Protein AF-A0AAP5Z4Q4-F1 (afdb_monomer_lite)

Structure (mmCIF, N/CA/C/O backbone):
data_AF-A0AAP5Z4Q4-F1
#
_entry.id   AF-A0AAP5Z4Q4-F1
#
loop_
_atom_site.group_PDB
_atom_site.id
_atom_site.type_symbol
_atom_site.label_atom_id
_atom_site.label_alt_id
_atom_site.label_comp_id
_atom_site.label_asym_id
_atom_site.label_entity_id
_atom_site.label_seq_id
_atom_site.pdbx_PDB_ins_code
_atom_site.Cartn_x
_atom_site.Cartn_y
_atom_site.Cartn_z
_atom_site.occupancy
_atom_site.B_iso_or_equiv
_atom_site.auth_seq_id
_atom_site.auth_comp_id
_atom_site.auth_asym_id
_atom_site.auth_atom_id
_atom_site.pdbx_PDB_model_num
ATOM 1 N N . PRO A 1 1 ? 33.232 -3.717 -35.497 1.00 54.25 1 PRO A N 1
ATOM 2 C CA . PRO A 1 1 ? 33.137 -4.031 -36.941 1.00 54.25 1 PRO A CA 1
ATOM 3 C C . PRO A 1 1 ? 32.445 -2.873 -37.655 1.00 54.25 1 PRO A C 1
ATOM 5 O O . PRO A 1 1 ? 31.282 -2.611 -37.364 1.00 54.25 1 PRO A O 1
ATOM 8 N N . ASP A 1 2 ? 33.173 -2.166 -38.514 1.00 53.50 2 ASP A N 1
ATOM 9 C CA . ASP A 1 2 ? 32.637 -1.012 -39.239 1.00 53.50 2 ASP A CA 1
ATOM 10 C C . ASP A 1 2 ? 31.541 -1.457 -40.220 1.00 53.50 2 ASP A C 1
ATOM 12 O O . ASP A 1 2 ? 31.711 -2.441 -40.943 1.00 53.50 2 ASP A O 1
ATOM 16 N N . GLY A 1 3 ? 30.403 -0.756 -40.211 1.00 73.25 3 GLY A N 1
ATOM 17 C CA . GLY A 1 3 ? 29.273 -0.998 -41.119 1.00 73.25 3 GLY A CA 1
ATOM 18 C C . GLY A 1 3 ? 28.111 -1.829 -40.562 1.00 73.25 3 GLY A C 1
ATOM 19 O O . GLY A 1 3 ? 27.221 -2.187 -41.328 1.00 73.25 3 GLY A O 1
ATOM 20 N N . LYS A 1 4 ? 28.088 -2.145 -39.259 1.00 72.88 4 LYS A N 1
ATOM 21 C CA . LYS A 1 4 ? 26.866 -2.644 -38.606 1.00 72.88 4 LYS A CA 1
ATOM 22 C C . LYS A 1 4 ? 26.020 -1.461 -38.141 1.00 72.88 4 LYS A C 1
ATOM 24 O O . LYS A 1 4 ? 26.565 -0.545 -37.537 1.00 72.88 4 LYS A O 1
ATOM 29 N N . GLU A 1 5 ? 24.722 -1.494 -38.430 1.00 80.38 5 GLU A N 1
ATOM 30 C CA . GLU A 1 5 ? 23.773 -0.559 -37.824 1.00 80.38 5 GLU A CA 1
ATOM 31 C C . GLU A 1 5 ? 23.722 -0.807 -36.316 1.00 80.38 5 GLU A C 1
ATOM 33 O O . GLU A 1 5 ? 23.704 -1.959 -35.871 1.00 80.38 5 GLU A O 1
ATOM 38 N N . ASP A 1 6 ? 23.734 0.274 -35.540 1.00 85.75 6 ASP A N 1
ATOM 39 C CA . ASP A 1 6 ? 23.541 0.193 -34.100 1.00 85.75 6 ASP A CA 1
ATOM 40 C C . ASP A 1 6 ? 22.149 -0.384 -33.821 1.00 85.75 6 ASP A C 1
ATOM 42 O O . ASP A 1 6 ? 21.139 0.098 -34.335 1.00 85.75 6 ASP A O 1
ATOM 46 N N . THR A 1 7 ? 22.094 -1.433 -33.005 1.00 86.25 7 THR A N 1
ATOM 47 C CA . THR A 1 7 ? 20.844 -2.091 -32.617 1.00 86.25 7 THR A CA 1
ATOM 48 C C . THR A 1 7 ? 20.531 -1.803 -31.159 1.00 86.25 7 THR A C 1
ATOM 50 O O . THR A 1 7 ? 21.413 -1.913 -30.305 1.00 86.25 7 THR A O 1
ATOM 53 N N . GLN A 1 8 ? 19.265 -1.509 -30.863 1.00 86.25 8 GLN A N 1
ATOM 54 C CA . GLN A 1 8 ? 18.774 -1.468 -29.489 1.00 86.25 8 GLN A CA 1
ATOM 55 C C . GLN A 1 8 ? 18.946 -2.849 -28.843 1.00 86.25 8 GLN A C 1
ATOM 57 O O . GLN A 1 8 ? 18.581 -3.866 -29.432 1.00 86.25 8 GLN A O 1
ATOM 62 N N . VAL A 1 9 ? 19.519 -2.875 -27.639 1.00 91.44 9 VAL A N 1
ATOM 63 C CA . VAL A 1 9 ? 19.633 -4.100 -26.840 1.00 91.44 9 VAL A CA 1
ATOM 64 C C . VAL A 1 9 ? 18.242 -4.486 -26.346 1.00 91.44 9 VAL A C 1
ATOM 66 O O . VAL A 1 9 ? 17.489 -3.626 -25.895 1.00 91.44 9 VAL A O 1
ATOM 69 N N . GLU A 1 10 ? 17.903 -5.769 -26.446 1.00 92.19 10 GLU A N 1
ATOM 70 C CA . GLU A 1 10 ? 16.628 -6.284 -25.947 1.00 92.19 10 GLU A CA 1
ATOM 71 C C . GLU A 1 10 ? 16.542 -6.177 -24.413 1.00 92.19 10 GLU A C 1
ATOM 73 O O . GLU A 1 10 ? 17.542 -6.258 -23.695 1.00 92.19 10 GLU A O 1
ATOM 78 N N . ASP A 1 11 ? 15.329 -5.991 -23.905 1.00 95.19 11 ASP A N 1
ATOM 79 C CA . ASP A 1 11 ? 15.051 -5.717 -22.498 1.00 95.19 11 ASP A CA 1
ATOM 80 C C . ASP A 1 11 ? 14.707 -7.012 -21.738 1.00 95.19 11 ASP A C 1
ATOM 82 O O . ASP A 1 11 ? 13.542 -7.305 -21.495 1.00 95.19 11 ASP A O 1
ATOM 86 N N . HIS A 1 12 ? 15.729 -7.803 -21.373 1.00 95.00 12 HIS A N 1
ATOM 87 C CA . HIS A 1 12 ? 15.542 -9.142 -20.764 1.00 95.00 12 HIS A CA 1
ATOM 88 C C . HIS A 1 12 ? 16.064 -9.303 -19.336 1.00 95.00 12 HIS A C 1
ATOM 90 O O . HIS A 1 12 ? 15.703 -10.269 -18.668 1.00 95.00 12 HIS A O 1
ATOM 96 N N . ILE A 1 13 ? 16.948 -8.417 -18.869 1.00 96.69 13 ILE A N 1
ATOM 97 C CA . ILE A 1 13 ? 17.526 -8.547 -17.526 1.00 96.69 13 ILE A CA 1
ATOM 98 C C . ILE A 1 13 ? 16.455 -8.318 -16.449 1.00 96.69 13 ILE A C 1
ATOM 100 O O . ILE A 1 13 ? 15.708 -7.341 -16.509 1.00 96.69 13 ILE A O 1
ATOM 104 N N . THR A 1 14 ? 16.401 -9.201 -15.454 1.00 97.75 14 THR A N 1
ATOM 105 C CA . THR A 1 14 ? 15.432 -9.116 -14.350 1.00 97.75 14 THR A CA 1
ATOM 106 C C . THR A 1 14 ? 15.995 -8.358 -13.147 1.00 97.75 14 THR A C 1
ATOM 108 O O . THR A 1 14 ? 17.206 -8.157 -13.021 1.00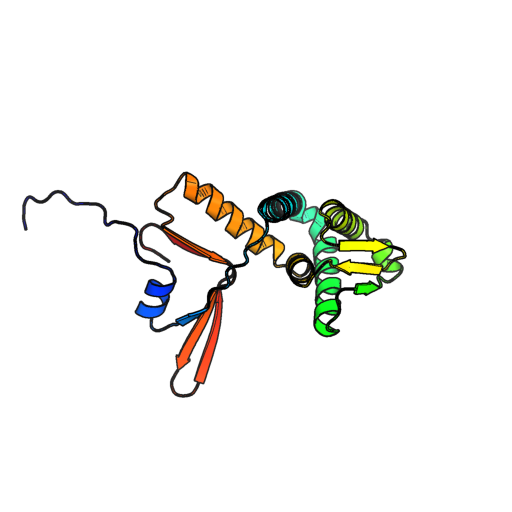 97.75 14 THR A O 1
ATOM 111 N N . ILE A 1 15 ? 15.130 -7.986 -12.202 1.00 97.69 15 ILE A N 1
ATOM 112 C CA . ILE A 1 15 ? 15.512 -7.460 -10.884 1.00 97.69 15 ILE A CA 1
ATOM 113 C C . ILE A 1 15 ? 16.408 -8.478 -10.165 1.00 97.69 15 ILE A C 1
ATOM 115 O O . ILE A 1 15 ? 17.412 -8.106 -9.559 1.00 97.69 15 ILE A O 1
ATOM 119 N N . SER A 1 16 ? 16.085 -9.773 -10.259 1.00 97.62 16 SER A N 1
ATOM 120 C CA . SER A 1 16 ? 16.882 -10.851 -9.659 1.00 97.62 16 SER A CA 1
ATOM 121 C C . SER A 1 16 ? 18.295 -10.920 -10.244 1.00 97.62 16 SER A C 1
ATOM 123 O O . SER A 1 16 ? 19.270 -11.026 -9.492 1.00 97.62 16 SER A O 1
ATOM 125 N N . ASP A 1 17 ? 18.423 -10.813 -11.569 1.00 97.69 17 ASP A N 1
ATOM 126 C CA . ASP A 1 17 ? 19.725 -10.775 -12.243 1.00 97.69 17 ASP A CA 1
ATOM 127 C C . ASP A 1 17 ? 20.520 -9.542 -11.819 1.00 97.69 17 ASP A C 1
ATOM 129 O O . ASP A 1 17 ? 21.691 -9.656 -11.457 1.00 97.69 17 ASP A O 1
ATOM 133 N N . TYR A 1 18 ? 19.870 -8.376 -11.789 1.00 97.81 18 TYR A N 1
ATOM 134 C CA . TYR A 1 18 ? 20.465 -7.122 -11.339 1.00 97.81 18 TYR A CA 1
ATOM 135 C C . TYR A 1 18 ? 21.022 -7.239 -9.919 1.00 97.81 18 TYR A C 1
ATOM 137 O O . TYR A 1 18 ? 22.203 -6.978 -9.686 1.00 97.81 18 TYR A O 1
ATOM 145 N N . LEU A 1 19 ? 20.206 -7.688 -8.962 1.00 97.69 19 LEU A N 1
ATOM 146 C CA . LEU A 1 19 ? 20.652 -7.878 -7.582 1.00 97.69 19 LEU A CA 1
ATOM 147 C C . LEU A 1 19 ? 21.836 -8.849 -7.519 1.00 97.69 19 LEU A C 1
ATOM 149 O O . LEU A 1 19 ? 22.832 -8.542 -6.862 1.00 97.69 19 LEU A O 1
ATOM 153 N N . THR A 1 20 ? 21.771 -9.957 -8.261 1.00 97.25 20 THR A N 1
ATOM 154 C CA . THR A 1 20 ? 22.830 -10.976 -8.308 1.00 97.25 20 THR A CA 1
ATOM 155 C C . THR A 1 20 ? 24.145 -10.417 -8.856 1.00 97.25 20 THR A C 1
ATOM 157 O O . THR A 1 20 ? 25.198 -10.620 -8.247 1.00 97.25 20 THR A O 1
ATOM 160 N N . ILE A 1 21 ? 24.102 -9.658 -9.957 1.00 97.31 21 ILE A N 1
ATOM 161 C CA . ILE A 1 21 ? 25.271 -9.000 -10.567 1.00 97.31 21 ILE A CA 1
ATOM 162 C C . ILE A 1 21 ? 25.944 -8.046 -9.574 1.00 97.31 21 ILE A C 1
ATOM 164 O O . ILE A 1 21 ? 27.171 -8.003 -9.489 1.00 97.31 21 ILE A O 1
ATOM 168 N N . PHE A 1 22 ? 25.153 -7.324 -8.776 1.00 96.00 22 PHE A N 1
ATOM 169 C CA . PHE A 1 22 ? 25.646 -6.407 -7.745 1.00 96.00 22 PHE A CA 1
ATOM 170 C C . PHE A 1 22 ? 25.872 -7.075 -6.372 1.00 96.00 22 PHE A C 1
ATOM 172 O O . PHE A 1 22 ? 25.994 -6.386 -5.352 1.00 96.00 22 PHE A O 1
ATOM 179 N N . GLY A 1 23 ? 25.961 -8.410 -6.325 1.00 95.44 23 GLY A N 1
ATOM 180 C CA . GLY A 1 23 ? 26.341 -9.171 -5.130 1.00 95.44 23 GLY A CA 1
ATOM 181 C C . GLY A 1 23 ? 25.282 -9.199 -4.023 1.00 95.44 23 GLY A C 1
ATOM 182 O O . GLY A 1 23 ? 25.623 -9.340 -2.847 1.00 95.44 23 GLY A O 1
ATOM 183 N N . ALA A 1 24 ? 24.010 -9.029 -4.373 1.00 97.19 24 ALA A N 1
ATOM 184 C CA . ALA A 1 24 ? 22.861 -9.149 -3.484 1.00 97.19 24 ALA A CA 1
ATOM 185 C C . ALA A 1 24 ? 21.941 -10.305 -3.914 1.00 97.19 24 ALA A C 1
ATOM 187 O O . ALA A 1 24 ? 22.025 -10.813 -5.028 1.00 97.19 24 ALA A O 1
ATOM 188 N N . ARG A 1 25 ? 21.044 -10.718 -3.020 1.00 96.19 25 ARG A N 1
ATOM 189 C CA . ARG A 1 25 ? 19.984 -11.697 -3.289 1.00 96.19 25 ARG A CA 1
ATOM 190 C C . ARG A 1 25 ? 18.632 -11.062 -2.991 1.00 96.19 25 ARG A C 1
ATOM 192 O O . ARG A 1 25 ? 18.484 -10.461 -1.931 1.00 96.19 25 ARG A O 1
ATOM 199 N N . GLY A 1 26 ? 17.671 -11.223 -3.895 1.00 96.19 26 GLY A N 1
ATOM 200 C CA . GLY A 1 26 ? 16.272 -10.865 -3.661 1.00 96.19 26 GLY A CA 1
ATOM 201 C C . GLY A 1 26 ? 15.451 -12.058 -3.166 1.00 96.19 26 GLY A C 1
ATOM 202 O O . GLY A 1 26 ? 15.661 -13.185 -3.615 1.00 96.19 26 GLY A O 1
ATOM 203 N N . GLU A 1 27 ? 14.509 -11.815 -2.263 1.00 96.25 27 GLU A N 1
ATOM 204 C CA . GLU A 1 27 ? 13.341 -12.667 -2.042 1.00 96.25 27 GLU A CA 1
ATOM 205 C C . GLU A 1 27 ? 12.110 -11.911 -2.535 1.00 96.25 27 GLU A C 1
ATOM 207 O O . GLU A 1 27 ? 11.893 -10.750 -2.184 1.00 96.25 27 GLU A O 1
ATOM 212 N N . PHE A 1 28 ? 11.337 -12.579 -3.385 1.00 93.69 28 PHE A N 1
ATOM 213 C CA . PHE A 1 28 ? 10.210 -12.002 -4.100 1.00 93.69 28 PHE A CA 1
ATOM 214 C C . PHE A 1 28 ? 8.928 -12.646 -3.580 1.00 93.69 28 PHE A C 1
ATOM 216 O O . PHE A 1 28 ? 8.816 -13.874 -3.546 1.00 93.69 28 PHE A O 1
ATOM 223 N N . HIS A 1 29 ? 7.967 -11.823 -3.172 1.00 81.25 29 HIS A N 1
ATOM 224 C CA . HIS A 1 29 ? 6.657 -12.287 -2.738 1.00 81.25 29 HIS A CA 1
ATOM 225 C C . HIS A 1 29 ? 5.652 -12.085 -3.869 1.00 81.25 29 HIS A C 1
ATOM 227 O O . HIS A 1 29 ? 5.320 -10.959 -4.225 1.00 81.25 29 HIS A O 1
ATOM 233 N N . HIS A 1 30 ? 5.142 -13.184 -4.422 1.00 69.44 30 HIS A N 1
ATOM 234 C CA . HIS A 1 30 ? 3.960 -13.127 -5.272 1.00 69.44 30 HIS A CA 1
ATOM 235 C C . HIS A 1 30 ? 2.716 -13.229 -4.400 1.00 69.44 30 HIS A C 1
ATOM 237 O O . HIS A 1 30 ? 2.476 -14.254 -3.762 1.00 69.44 30 HIS A O 1
ATOM 243 N N . VAL A 1 31 ? 1.932 -12.154 -4.375 1.00 65.75 31 VAL A N 1
ATOM 244 C CA . VAL A 1 31 ? 0.576 -12.187 -3.835 1.00 65.75 31 VAL A CA 1
ATOM 245 C C . VAL A 1 31 ? -0.373 -12.391 -5.010 1.00 65.75 31 VAL A C 1
ATOM 247 O O . VAL A 1 31 ? -0.602 -11.475 -5.798 1.00 65.75 31 VAL A O 1
ATOM 250 N N . ASP A 1 32 ? -0.914 -13.600 -5.136 1.00 65.94 32 ASP A N 1
ATOM 251 C CA . ASP A 1 32 ? -1.987 -13.891 -6.088 1.00 65.94 32 ASP A CA 1
ATOM 252 C C . ASP A 1 32 ? -3.320 -13.414 -5.500 1.00 65.94 32 ASP A C 1
ATOM 254 O O . ASP A 1 32 ? -4.081 -14.176 -4.898 1.00 65.94 32 ASP A O 1
ATOM 258 N N . LEU A 1 33 ? -3.595 -12.117 -5.642 1.00 71.50 33 LEU A N 1
ATOM 259 C CA . LEU A 1 33 ? -4.905 -11.568 -5.311 1.00 71.50 33 LEU A CA 1
ATOM 260 C C . LEU A 1 33 ? -5.923 -11.967 -6.389 1.00 71.50 33 LEU A C 1
ATOM 262 O O . LEU A 1 33 ? -5.628 -11.882 -7.585 1.00 71.50 33 LEU A O 1
ATOM 266 N N . PRO A 1 34 ? -7.156 -12.350 -6.008 1.00 78.56 34 PRO A N 1
ATOM 267 C CA . PRO A 1 34 ? -8.243 -12.484 -6.967 1.00 78.56 34 PRO A CA 1
ATOM 268 C C . PRO A 1 34 ? -8.400 -11.184 -7.778 1.00 78.56 34 PRO A C 1
ATOM 270 O O . PRO A 1 34 ? -8.409 -10.114 -7.167 1.00 78.56 34 PRO A O 1
ATOM 273 N N . PRO A 1 35 ? -8.601 -11.232 -9.111 1.00 80.44 35 PRO A N 1
ATOM 274 C CA . PRO A 1 35 ? -8.644 -10.027 -9.951 1.00 80.44 35 PRO A CA 1
ATOM 275 C C . PRO A 1 35 ? -9.642 -8.960 -9.483 1.00 80.44 35 PRO A C 1
ATOM 277 O O . PRO A 1 35 ? -9.366 -7.768 -9.551 1.00 80.44 35 PRO A O 1
ATOM 280 N N . LEU A 1 36 ? -10.794 -9.388 -8.958 1.00 81.12 36 LEU A N 1
ATOM 281 C CA . LEU A 1 36 ? -11.801 -8.476 -8.414 1.00 81.12 36 LEU A CA 1
ATOM 282 C C . LEU A 1 36 ? -11.308 -7.745 -7.155 1.00 81.12 36 LEU A C 1
ATOM 284 O O . LEU A 1 36 ? -11.646 -6.585 -6.949 1.00 81.12 36 LEU A O 1
ATOM 288 N N . LEU A 1 37 ? -10.532 -8.420 -6.304 1.00 79.19 37 LEU A N 1
ATOM 289 C CA . LEU A 1 37 ? -9.952 -7.810 -5.110 1.00 79.19 37 LEU A CA 1
ATOM 290 C C . LEU A 1 37 ? -8.802 -6.867 -5.486 1.00 79.19 37 LEU A C 1
ATOM 292 O O . LEU A 1 37 ? -8.745 -5.767 -4.950 1.00 79.19 37 LEU A O 1
ATOM 296 N N . ASP A 1 38 ? -7.955 -7.258 -6.444 1.00 83.62 38 ASP A N 1
ATOM 297 C CA . ASP A 1 38 ? -6.886 -6.410 -7.001 1.00 83.62 38 ASP A CA 1
ATOM 298 C C . ASP A 1 38 ? -7.455 -5.080 -7.528 1.00 83.62 38 ASP A C 1
ATOM 300 O O . ASP A 1 38 ? -7.003 -4.001 -7.145 1.00 83.62 38 ASP A O 1
ATOM 304 N N . GLN A 1 39 ? -8.540 -5.144 -8.310 1.00 86.75 39 GLN A N 1
ATOM 305 C CA . GLN A 1 39 ? -9.232 -3.953 -8.808 1.00 86.75 39 GLN A CA 1
ATOM 306 C C . GLN A 1 39 ? -9.794 -3.082 -7.674 1.00 86.75 39 GLN A C 1
ATOM 308 O O . GLN A 1 39 ? -9.589 -1.869 -7.677 1.00 86.75 39 GLN A O 1
ATOM 313 N N . LYS A 1 40 ? -10.471 -3.679 -6.684 1.00 88.50 40 LYS A N 1
ATOM 314 C CA . LYS A 1 40 ? -11.018 -2.926 -5.543 1.00 88.50 40 LY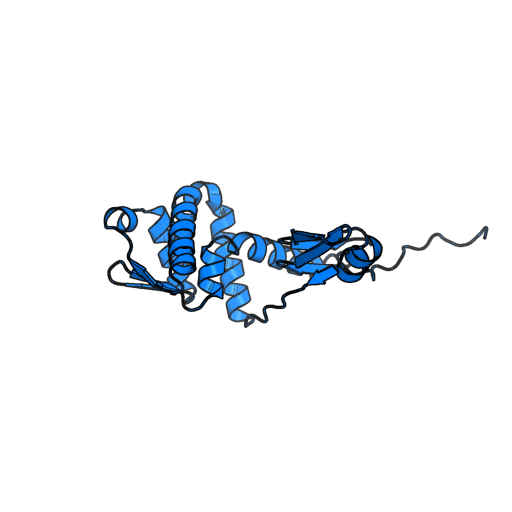S A CA 1
ATOM 315 C C . LYS A 1 40 ? -9.925 -2.202 -4.755 1.00 88.50 40 LYS A C 1
ATOM 317 O O . LYS A 1 40 ? -10.113 -1.047 -4.392 1.00 88.50 40 LYS A O 1
ATOM 322 N N . LEU A 1 41 ? -8.797 -2.864 -4.486 1.00 89.12 41 LEU A N 1
ATOM 323 C CA . LEU A 1 41 ? -7.673 -2.259 -3.763 1.00 89.12 41 LEU A CA 1
ATOM 324 C C . LEU A 1 41 ? -7.021 -1.129 -4.567 1.00 89.12 41 LEU A C 1
ATOM 326 O O . LEU A 1 41 ? -6.646 -0.112 -3.984 1.00 89.12 41 LEU A O 1
ATOM 330 N N . TYR A 1 42 ? -6.933 -1.279 -5.891 1.00 91.88 42 TYR A N 1
ATOM 331 C CA . TYR A 1 42 ? -6.470 -0.218 -6.782 1.00 91.88 42 TYR A CA 1
ATOM 332 C C . TYR A 1 42 ? -7.379 1.019 -6.721 1.00 91.88 42 TYR A C 1
ATOM 334 O O . TYR A 1 42 ? -6.893 2.113 -6.441 1.00 91.88 42 TYR A O 1
ATOM 342 N N . GLU A 1 43 ? -8.692 0.851 -6.906 1.00 92.81 43 GLU A N 1
ATOM 343 C CA . GLU A 1 43 ? -9.670 1.953 -6.867 1.00 92.81 43 GLU A CA 1
ATOM 344 C C . GLU A 1 43 ? -9.683 2.659 -5.500 1.00 92.81 43 GLU A C 1
ATOM 346 O O . GLU A 1 43 ? -9.783 3.886 -5.411 1.00 92.81 43 GLU A O 1
ATOM 351 N N . LEU A 1 44 ? -9.541 1.884 -4.421 1.00 95.25 44 LEU A N 1
ATOM 352 C CA . LEU A 1 44 ? -9.424 2.398 -3.060 1.00 95.25 44 LEU A CA 1
ATOM 353 C C . LEU A 1 44 ? -8.157 3.244 -2.888 1.00 95.25 44 LEU A C 1
ATOM 355 O O . LEU A 1 44 ? -8.217 4.373 -2.398 1.00 95.25 44 LEU A O 1
ATOM 359 N N . GLY A 1 45 ? -7.015 2.716 -3.334 1.00 95.81 45 GLY A N 1
ATOM 360 C CA . GLY A 1 45 ? -5.741 3.422 -3.302 1.00 95.81 45 GLY A CA 1
ATOM 361 C C . GLY A 1 45 ? -5.784 4.714 -4.114 1.00 95.81 45 GLY A C 1
ATOM 362 O O . GLY A 1 45 ? -5.332 5.751 -3.636 1.00 95.81 45 GLY A O 1
ATOM 363 N N . GLU A 1 46 ? -6.378 4.695 -5.306 1.00 96.62 46 GLU A N 1
ATOM 364 C CA . GLU A 1 46 ? -6.517 5.875 -6.164 1.00 96.62 46 GLU A CA 1
ATOM 365 C C . GLU A 1 46 ? -7.369 6.966 -5.499 1.00 96.62 46 GLU A C 1
ATOM 367 O O . GLU A 1 46 ? -6.987 8.144 -5.487 1.00 96.62 46 GLU A O 1
ATOM 372 N N . ARG A 1 47 ? -8.492 6.578 -4.877 1.00 95.88 47 ARG A N 1
ATOM 373 C CA . ARG A 1 47 ? -9.351 7.478 -4.094 1.00 95.88 47 ARG A CA 1
ATOM 374 C C . ARG A 1 47 ? -8.567 8.125 -2.956 1.00 95.88 47 ARG A C 1
ATOM 376 O O . ARG A 1 47 ? -8.667 9.338 -2.756 1.00 95.88 47 ARG A O 1
ATOM 383 N N . TRP A 1 48 ? -7.778 7.339 -2.228 1.00 97.56 48 TRP A N 1
ATOM 384 C CA . TRP A 1 48 ? -6.989 7.834 -1.103 1.00 97.56 48 TRP A CA 1
ATOM 385 C C . TRP A 1 48 ? -5.843 8.740 -1.550 1.00 97.56 48 TRP A C 1
ATOM 387 O O . TRP A 1 48 ? -5.654 9.809 -0.972 1.00 97.56 48 TRP A O 1
ATOM 397 N N . ALA A 1 49 ? -5.127 8.371 -2.612 1.00 97.06 49 ALA A N 1
ATOM 398 C CA . ALA A 1 49 ? -4.046 9.172 -3.182 1.00 97.06 49 ALA A CA 1
ATOM 399 C C . ALA A 1 49 ? -4.555 10.522 -3.706 1.00 97.06 49 ALA A C 1
ATOM 401 O O . ALA A 1 49 ? -3.955 11.563 -3.431 1.00 97.06 49 ALA A O 1
ATOM 402 N N . SER A 1 50 ? -5.700 10.521 -4.392 1.00 96.19 50 SER A N 1
ATOM 403 C CA . SER A 1 50 ? -6.321 11.729 -4.950 1.00 96.19 50 SER A CA 1
ATOM 404 C C . SER A 1 50 ? -6.817 12.707 -3.875 1.00 96.19 50 SER A C 1
ATOM 406 O O . S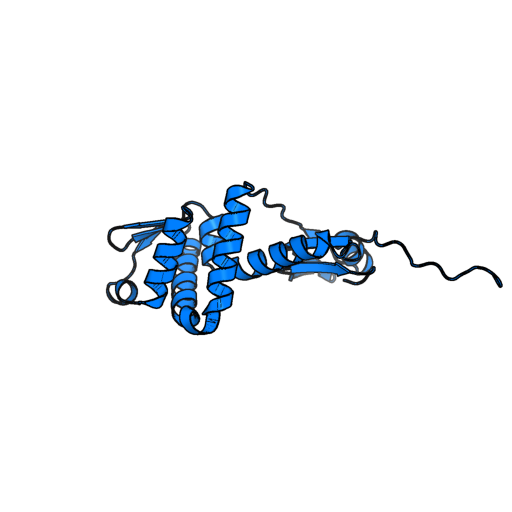ER A 1 50 ? -6.963 13.896 -4.149 1.00 96.19 50 SER A O 1
ATOM 408 N N . ASN A 1 51 ? -7.032 12.232 -2.643 1.00 96.12 51 ASN A N 1
ATOM 409 C CA . ASN A 1 51 ? -7.488 13.026 -1.497 1.00 96.12 51 ASN A CA 1
ATOM 410 C C . ASN A 1 51 ? -6.477 13.009 -0.332 1.00 96.12 51 ASN A C 1
ATOM 412 O O . ASN A 1 51 ? -6.844 13.248 0.820 1.00 96.12 51 ASN A O 1
ATOM 416 N N . ALA A 1 52 ? -5.195 12.740 -0.606 1.00 93.25 52 ALA A N 1
ATOM 417 C CA . ALA A 1 52 ? -4.191 12.450 0.424 1.00 93.25 52 ALA A CA 1
ATOM 418 C C . ALA A 1 52 ? -4.025 13.566 1.473 1.00 93.25 52 ALA A C 1
ATOM 420 O O . ALA A 1 52 ? -3.818 13.286 2.654 1.00 93.25 52 ALA A O 1
ATOM 421 N N . LEU A 1 53 ? -4.146 14.834 1.062 1.00 94.00 53 LEU A N 1
ATOM 422 C CA . LEU A 1 53 ? -4.065 15.978 1.978 1.00 94.00 53 LEU A CA 1
ATOM 423 C C . LEU A 1 53 ? -5.241 16.026 2.962 1.00 94.00 53 LEU A C 1
ATOM 425 O O . LEU A 1 53 ? -5.042 16.367 4.125 1.00 94.00 53 LEU A O 1
ATOM 429 N N . GLU A 1 54 ? -6.446 15.679 2.509 1.00 95.88 54 GLU A N 1
ATOM 430 C CA . GLU A 1 54 ? -7.634 15.616 3.364 1.00 95.88 54 GLU A CA 1
ATOM 431 C C . GLU A 1 54 ? -7.572 14.395 4.288 1.00 95.88 54 GLU A C 1
ATOM 433 O O . GLU A 1 54 ? -7.832 14.504 5.484 1.00 95.88 54 GLU A O 1
ATOM 438 N N . LEU A 1 55 ? -7.188 13.238 3.748 1.00 97.12 55 LEU A N 1
ATOM 439 C CA . LEU A 1 55 ? -7.232 11.962 4.462 1.00 97.12 55 LEU A CA 1
ATOM 440 C C . LEU A 1 55 ? -6.034 11.724 5.389 1.00 97.12 55 LEU A C 1
ATOM 442 O O . LEU A 1 55 ? -6.080 10.799 6.196 1.00 97.12 55 LEU A O 1
ATOM 446 N N . GLY A 1 56 ? -4.982 12.546 5.325 1.00 96.69 56 GLY A N 1
ATOM 447 C CA . GLY A 1 56 ? -3.732 12.363 6.075 1.00 96.69 56 GLY A CA 1
ATOM 448 C C . GLY A 1 56 ? -3.907 12.032 7.569 1.00 96.69 56 GLY A C 1
ATOM 449 O O . GLY A 1 56 ? -3.377 11.013 8.022 1.00 96.69 56 GLY A O 1
ATOM 450 N N . PRO A 1 57 ? -4.674 12.817 8.355 1.00 97.38 57 PRO A N 1
ATOM 451 C CA . PRO A 1 57 ? -4.929 12.508 9.767 1.00 97.38 57 PRO A CA 1
ATOM 452 C C . PRO A 1 57 ? -5.685 11.185 9.983 1.00 97.38 57 PRO A C 1
ATOM 454 O O . PRO A 1 57 ? -5.409 10.449 10.938 1.00 97.38 57 PRO A O 1
ATOM 457 N N . GLY A 1 58 ? -6.621 10.865 9.084 1.00 97.94 58 GLY A N 1
ATOM 458 C CA . GLY A 1 58 ? -7.358 9.603 9.087 1.00 97.94 58 GLY A CA 1
ATOM 459 C C . GLY A 1 58 ? -6.437 8.415 8.816 1.00 97.94 58 GLY A C 1
ATOM 460 O O . GLY A 1 58 ? -6.438 7.459 9.588 1.00 97.94 58 GLY A O 1
ATOM 461 N N . LEU A 1 59 ? -5.591 8.513 7.786 1.00 98.19 59 LEU A N 1
ATOM 462 C CA . LEU A 1 59 ? -4.625 7.484 7.393 1.00 98.19 59 LEU A CA 1
ATOM 463 C C . LEU A 1 59 ? -3.607 7.220 8.505 1.00 98.19 59 LEU A C 1
ATOM 465 O O . LEU A 1 59 ? -3.302 6.068 8.800 1.00 98.19 59 LEU A O 1
ATOM 469 N N . ALA A 1 60 ? -3.134 8.268 9.187 1.00 98.12 60 ALA A N 1
ATOM 470 C CA . ALA A 1 60 ? -2.258 8.116 10.347 1.00 98.12 60 ALA A CA 1
ATOM 471 C C . ALA A 1 60 ? -2.941 7.335 11.485 1.00 98.12 60 ALA A C 1
ATOM 473 O O . ALA A 1 60 ? -2.318 6.480 12.122 1.00 98.12 60 ALA A O 1
ATOM 474 N N . THR A 1 61 ? -4.230 7.598 11.722 1.00 98.31 61 THR A N 1
ATOM 475 C CA . THR A 1 61 ? -5.003 6.892 12.751 1.00 98.31 61 THR A CA 1
ATOM 476 C C . THR A 1 61 ? -5.291 5.447 12.346 1.00 98.31 61 THR A C 1
ATOM 478 O O . THR A 1 61 ? -5.127 4.548 13.168 1.00 98.31 61 THR A O 1
ATOM 481 N N . LEU A 1 62 ? -5.654 5.198 11.086 1.00 98.56 62 LEU A N 1
ATOM 482 C CA . LEU A 1 62 ? -5.862 3.850 10.558 1.00 98.56 62 LEU A CA 1
ATOM 483 C C . LEU A 1 62 ? -4.576 3.015 10.628 1.00 98.56 62 LEU A C 1
ATOM 485 O O . LEU A 1 62 ? -4.608 1.887 11.114 1.00 98.56 62 LEU A O 1
ATOM 489 N N . ASN A 1 63 ? -3.434 3.598 10.256 1.00 98.50 63 ASN A N 1
ATOM 490 C CA . ASN A 1 63 ? -2.128 2.958 10.394 1.00 98.50 63 ASN A CA 1
ATOM 491 C C . ASN A 1 63 ? -1.820 2.596 11.855 1.00 98.50 63 ASN A C 1
ATOM 493 O O . ASN A 1 63 ? -1.350 1.497 12.145 1.00 98.50 63 ASN A O 1
ATOM 497 N N . TYR A 1 64 ? -2.124 3.491 12.801 1.00 98.50 64 TYR A N 1
ATOM 498 C CA . TYR A 1 64 ? -1.993 3.181 14.225 1.00 98.50 64 TYR A CA 1
ATOM 499 C C . TYR A 1 64 ? -2.864 1.982 14.633 1.00 98.50 64 TYR A C 1
ATOM 501 O O . TYR A 1 64 ? -2.358 1.061 15.272 1.00 98.50 64 TYR A O 1
ATOM 509 N N . LEU A 1 65 ? -4.140 1.961 14.235 1.00 98.62 65 LEU A N 1
ATOM 510 C CA . LEU A 1 65 ? -5.069 0.864 14.530 1.00 98.62 65 LEU A CA 1
ATOM 511 C C . LEU A 1 65 ? -4.568 -0.469 13.948 1.00 98.62 65 LEU A C 1
ATOM 513 O O . LEU A 1 65 ? -4.477 -1.466 14.664 1.00 98.62 65 LEU A O 1
ATOM 517 N N . ALA A 1 66 ? -4.141 -0.471 12.686 1.00 98.50 66 ALA A N 1
ATOM 518 C CA . ALA A 1 66 ? -3.604 -1.652 12.018 1.00 98.50 66 ALA A CA 1
ATOM 519 C C . ALA A 1 66 ? -2.258 -2.122 12.611 1.00 98.50 66 ALA A C 1
ATOM 521 O O . ALA A 1 66 ? -1.979 -3.327 12.658 1.00 98.50 66 ALA A O 1
ATOM 522 N N . THR A 1 67 ? -1.433 -1.198 13.115 1.00 98.38 67 THR A N 1
ATOM 523 C CA . THR A 1 67 ? -0.204 -1.508 13.860 1.00 98.38 67 THR A CA 1
ATOM 524 C C . THR A 1 67 ? -0.521 -2.134 15.218 1.00 98.38 67 THR A C 1
ATOM 526 O O . THR A 1 67 ? 0.202 -3.035 15.649 1.00 98.38 67 THR A O 1
ATOM 529 N N . THR A 1 68 ? -1.576 -1.682 15.897 1.00 98.31 68 THR A N 1
ATOM 530 C CA . THR A 1 68 ? -2.041 -2.274 17.159 1.00 98.31 68 THR A CA 1
ATOM 531 C C . THR A 1 68 ? -2.462 -3.725 16.945 1.00 98.31 68 THR A C 1
ATOM 533 O O . THR A 1 68 ? -1.918 -4.602 17.612 1.00 98.31 68 THR A O 1
ATOM 536 N N . CYS A 1 69 ? -3.290 -4.000 15.931 1.00 98.38 69 CYS A N 1
ATOM 537 C CA . CYS A 1 69 ? -3.633 -5.362 15.503 1.00 98.38 69 CYS A CA 1
ATOM 538 C C . CYS A 1 69 ? -2.385 -6.231 15.276 1.00 98.38 69 CYS A C 1
ATOM 540 O O . CYS A 1 69 ? -2.268 -7.319 15.835 1.00 98.38 69 CYS A O 1
ATOM 542 N N . ARG A 1 70 ? -1.390 -5.708 14.539 1.00 97.94 70 ARG A N 1
ATOM 543 C CA . ARG A 1 70 ? -0.119 -6.408 14.276 1.00 97.94 70 ARG A CA 1
ATOM 544 C C . ARG A 1 70 ? 0.646 -6.745 15.558 1.00 97.94 70 ARG A C 1
ATOM 546 O O . ARG A 1 70 ? 1.176 -7.844 15.682 1.00 97.94 70 ARG A O 1
ATOM 553 N N . LYS A 1 71 ? 0.754 -5.794 16.492 1.00 98.06 71 LYS A N 1
ATOM 554 C CA . LYS A 1 71 ? 1.467 -5.989 17.769 1.00 98.06 71 LYS A CA 1
ATOM 555 C C . LYS A 1 71 ? 0.762 -7.002 18.666 1.00 98.06 71 LYS A C 1
ATOM 557 O O . LYS A 1 71 ? 1.435 -7.758 19.358 1.00 98.06 71 LYS A O 1
ATOM 562 N N . GLU A 1 72 ? -0.564 -7.002 18.640 1.00 97.81 72 GLU A N 1
ATOM 563 C CA . GLU A 1 72 ? -1.404 -7.905 19.425 1.00 97.81 72 GLU A CA 1
ATOM 564 C C . GLU A 1 72 ? -1.687 -9.240 18.721 1.00 97.81 72 GLU A C 1
ATOM 566 O O . GLU A 1 72 ? -2.324 -10.105 19.310 1.00 97.81 72 GLU A O 1
ATOM 571 N N . GLN A 1 73 ? -1.181 -9.431 17.495 1.00 97.38 73 GLN A N 1
ATOM 572 C CA . GLN A 1 73 ? -1.364 -10.642 16.684 1.00 97.38 73 GLN A CA 1
ATOM 573 C C . GLN A 1 73 ? -2.844 -11.024 16.506 1.00 97.38 73 GLN A C 1
ATOM 575 O O . GLN A 1 73 ? -3.221 -12.193 16.593 1.00 97.38 73 GLN A O 1
ATOM 580 N N . LYS A 1 74 ? -3.682 -10.016 16.257 1.00 98.25 74 LYS A N 1
ATOM 581 C CA . LYS A 1 74 ? -5.124 -10.150 16.017 1.00 98.25 74 LYS A CA 1
ATOM 582 C C . LYS A 1 74 ? -5.554 -9.291 14.832 1.00 98.25 74 LYS A C 1
ATOM 584 O O . LYS A 1 74 ? -4.781 -8.467 14.348 1.00 98.25 74 LYS A O 1
ATOM 589 N N . LEU A 1 75 ? -6.793 -9.469 14.379 1.00 98.56 75 LEU A N 1
ATOM 590 C CA . LEU A 1 75 ? -7.352 -8.738 13.237 1.00 98.56 75 LEU A CA 1
ATOM 591 C C . LEU A 1 75 ? -8.413 -7.705 13.630 1.00 98.56 75 LEU A C 1
ATOM 593 O O . LEU A 1 75 ? -8.825 -6.921 12.783 1.00 98.56 75 LEU A O 1
ATOM 597 N N . ASP A 1 76 ? -8.819 -7.656 14.892 1.00 98.56 76 ASP A N 1
ATOM 598 C CA . ASP A 1 76 ? -9.774 -6.687 15.419 1.00 98.56 76 ASP A CA 1
ATOM 599 C C . ASP A 1 76 ? -9.111 -5.644 16.325 1.00 98.56 76 ASP A C 1
ATOM 601 O O . ASP A 1 76 ? -8.090 -5.906 16.957 1.00 98.56 76 ASP A O 1
ATOM 605 N N . VAL A 1 77 ? -9.687 -4.447 16.402 1.00 98.56 77 VAL A N 1
ATOM 606 C CA . VAL A 1 77 ? -9.286 -3.402 17.348 1.00 98.56 77 VAL A CA 1
ATOM 607 C C . VAL A 1 77 ? -10.475 -2.519 17.699 1.00 98.56 77 VAL A C 1
ATOM 609 O O . VAL A 1 77 ? -11.217 -2.060 16.831 1.00 98.56 77 VAL A O 1
ATOM 612 N N . GLU A 1 78 ? -10.642 -2.268 18.993 1.00 98.56 78 GLU A N 1
ATOM 613 C CA . GLU A 1 78 ? -11.639 -1.335 19.505 1.00 98.56 78 GLU A CA 1
ATOM 614 C C . GLU A 1 78 ? -11.121 0.105 19.393 1.00 98.56 78 GLU A C 1
ATOM 616 O O . GLU A 1 78 ? -10.005 0.429 19.812 1.00 98.56 78 GLU A O 1
ATOM 621 N N . LEU A 1 79 ? -11.936 0.981 18.812 1.00 98.50 79 LEU A N 1
ATOM 622 C CA . LEU A 1 79 ? -11.666 2.406 18.711 1.00 98.50 79 LEU A CA 1
ATOM 623 C C . LEU A 1 79 ? -12.160 3.105 19.977 1.00 98.50 79 LEU A C 1
ATOM 625 O O . LEU A 1 79 ? -13.301 2.925 20.399 1.00 98.50 79 LEU A O 1
ATOM 629 N N . SER A 1 80 ? -11.339 3.993 20.535 1.00 97.88 80 SER A N 1
ATOM 630 C CA . SER A 1 80 ? -11.777 4.889 21.613 1.00 97.88 80 SER A CA 1
ATOM 631 C C . SER A 1 80 ? -12.917 5.808 21.160 1.00 97.88 80 SER A C 1
ATOM 633 O O . SER A 1 80 ? -12.978 6.181 19.988 1.00 97.88 80 SER A O 1
ATOM 635 N N . GLU A 1 81 ? -13.755 6.279 22.091 1.00 96.44 81 GLU A N 1
ATOM 636 C CA . GLU A 1 81 ? -14.849 7.229 21.799 1.00 96.44 81 GLU A CA 1
ATOM 637 C C . GLU A 1 81 ? -14.377 8.439 20.978 1.00 96.44 81 GLU A C 1
ATOM 639 O O . GLU A 1 81 ? -15.050 8.895 20.054 1.00 96.44 81 GLU A O 1
ATOM 644 N N . LYS A 1 82 ? -13.168 8.934 21.270 1.00 96.75 82 LYS A N 1
ATOM 645 C CA . LYS A 1 82 ? -12.563 10.038 20.525 1.00 96.75 82 LYS A CA 1
ATOM 646 C C . LYS A 1 82 ? -12.263 9.657 19.071 1.00 96.75 82 LYS A C 1
ATOM 648 O O . LYS A 1 82 ? -12.559 10.445 18.179 1.00 96.75 82 LYS A O 1
ATOM 653 N N . GLN A 1 83 ? -11.682 8.479 18.833 1.00 97.56 83 GLN A N 1
ATOM 654 C CA . GLN A 1 83 ? -11.376 7.991 17.481 1.00 97.56 83 GLN A CA 1
ATOM 655 C C . GLN A 1 83 ? -12.644 7.736 16.668 1.00 97.56 83 GLN A C 1
ATOM 657 O O . GLN A 1 83 ? -12.674 8.071 15.488 1.00 97.56 83 GLN A O 1
ATOM 662 N N . GLN A 1 84 ? -13.704 7.222 17.298 1.00 97.19 84 GLN A N 1
ATOM 663 C CA . GLN A 1 84 ? -15.001 7.022 16.643 1.00 97.19 84 GLN A CA 1
ATOM 664 C C . GLN A 1 84 ? -15.604 8.343 16.124 1.00 97.19 84 GLN A C 1
ATOM 666 O O . GLN A 1 84 ? -16.352 8.345 15.150 1.00 97.19 84 GLN A O 1
ATOM 671 N N . GLY A 1 85 ? -15.243 9.484 16.724 1.00 96.56 85 GLY A N 1
ATOM 672 C CA . GLY A 1 85 ? -15.651 10.818 16.277 1.00 96.56 85 GLY A CA 1
ATOM 673 C C . GLY A 1 85 ? -14.808 11.431 15.148 1.00 96.56 85 GLY A C 1
ATOM 674 O O . GLY A 1 85 ? -15.127 12.529 14.694 1.00 96.56 85 GLY A O 1
ATOM 675 N N . TYR A 1 86 ? -13.729 10.785 14.690 1.00 98.00 86 TYR A N 1
ATOM 676 C CA . TYR A 1 86 ? -12.861 11.343 13.645 1.00 98.00 86 TYR A CA 1
ATOM 677 C C . TYR A 1 86 ? -13.494 11.207 12.257 1.00 98.00 86 TYR A C 1
ATOM 679 O O . TYR A 1 86 ? -13.729 10.103 11.769 1.00 98.00 86 TYR A O 1
ATOM 687 N N . ARG A 1 87 ? -13.749 12.341 11.595 1.00 97.62 87 ARG A N 1
ATOM 688 C CA . ARG A 1 87 ? 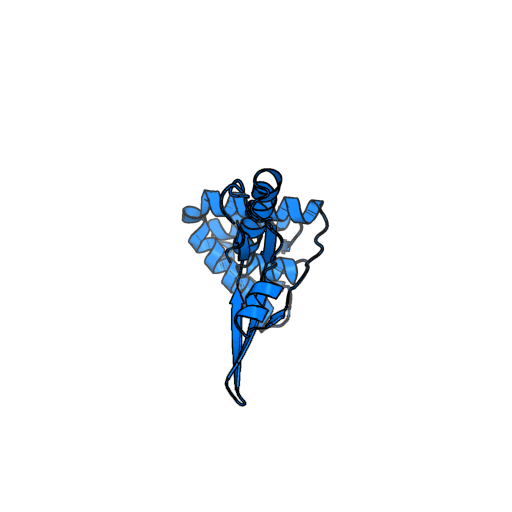-14.431 12.389 10.293 1.00 97.62 87 ARG A CA 1
ATOM 689 C C . ARG A 1 87 ? -13.651 11.643 9.211 1.00 97.62 87 ARG A C 1
ATOM 691 O O . ARG A 1 87 ? -14.203 10.767 8.558 1.00 97.62 87 ARG A O 1
ATOM 698 N N . GLU A 1 88 ? -12.374 11.971 9.049 1.00 97.56 88 GLU A N 1
ATOM 699 C CA . GLU A 1 88 ? -11.503 11.409 8.013 1.00 97.56 88 GLU A CA 1
ATOM 700 C C . GLU A 1 88 ? -11.291 9.908 8.233 1.00 97.56 88 GLU A C 1
ATOM 702 O O . GLU A 1 88 ? -11.293 9.136 7.282 1.00 97.56 88 GLU A O 1
ATOM 707 N N . LEU A 1 89 ? -11.173 9.473 9.493 1.00 98.38 89 LEU A N 1
ATOM 708 C CA . LEU A 1 89 ? -11.097 8.050 9.815 1.00 98.38 89 LEU A CA 1
ATOM 709 C C . LEU A 1 89 ? -12.385 7.330 9.409 1.00 98.38 89 LEU A C 1
ATOM 711 O O . LEU A 1 89 ? -12.307 6.307 8.746 1.00 98.38 89 LEU A O 1
ATOM 715 N N . ASN A 1 90 ? -13.560 7.867 9.746 1.00 97.88 90 ASN A N 1
ATOM 716 C CA . ASN A 1 90 ? -14.836 7.245 9.385 1.00 97.88 90 ASN A CA 1
ATOM 717 C C . ASN A 1 90 ? -15.028 7.100 7.866 1.00 97.88 90 ASN A C 1
ATOM 719 O O . ASN A 1 90 ? -15.614 6.111 7.426 1.00 97.88 90 ASN A O 1
ATOM 723 N N . MET A 1 91 ? -14.510 8.039 7.064 1.00 97.62 91 MET A N 1
ATOM 724 C CA . MET A 1 91 ? -14.482 7.897 5.602 1.00 97.62 91 MET A CA 1
ATOM 725 C C . MET A 1 91 ? -13.666 6.666 5.191 1.00 97.62 91 MET A C 1
ATOM 727 O O . MET A 1 91 ? -14.178 5.807 4.481 1.00 97.62 91 MET A O 1
ATOM 731 N N . LEU A 1 92 ? -12.450 6.524 5.728 1.00 98.25 92 LEU A N 1
ATOM 732 C CA . LEU A 1 92 ? -11.583 5.372 5.460 1.00 98.25 92 LEU A CA 1
ATOM 733 C C . LEU A 1 92 ? -12.194 4.050 5.954 1.00 98.25 92 LEU A C 1
ATOM 735 O O . LEU A 1 92 ? -12.094 3.036 5.276 1.00 98.25 92 LEU A O 1
ATOM 739 N N . LEU A 1 93 ? -12.848 4.031 7.119 1.00 98.38 93 LEU A N 1
ATOM 740 C CA . LEU A 1 93 ? -13.517 2.824 7.621 1.00 98.38 93 LEU A CA 1
ATOM 741 C C . LEU A 1 93 ? -14.677 2.408 6.709 1.00 98.38 93 LEU A C 1
ATOM 743 O O . LEU A 1 93 ? -14.837 1.224 6.427 1.00 98.38 93 LEU A O 1
ATOM 747 N N . SER A 1 94 ? -15.456 3.377 6.221 1.00 97.88 94 SER A N 1
ATOM 748 C CA . SER A 1 94 ? -16.558 3.120 5.285 1.00 97.88 94 SER A CA 1
ATOM 749 C C . SER A 1 94 ? -16.040 2.539 3.968 1.00 97.88 94 SER A C 1
ATOM 751 O O . SER A 1 94 ? -16.585 1.554 3.479 1.00 97.88 94 SER A O 1
ATOM 753 N N . ASP A 1 95 ? -14.943 3.097 3.459 1.00 97.25 95 ASP A N 1
ATOM 754 C CA . ASP A 1 95 ? -14.212 2.621 2.285 1.00 97.25 95 ASP A CA 1
ATOM 755 C C . ASP A 1 95 ? -13.755 1.151 2.442 1.00 97.25 95 ASP A C 1
ATOM 757 O O . ASP A 1 95 ? -13.984 0.323 1.559 1.00 97.25 95 ASP A O 1
ATOM 761 N N . LEU A 1 96 ? -13.161 0.787 3.589 1.00 97.12 96 LEU A N 1
ATOM 762 C CA . LEU A 1 96 ? -12.737 -0.594 3.877 1.00 97.12 96 LEU A CA 1
ATOM 763 C C . LEU A 1 96 ? -13.922 -1.578 3.940 1.00 97.12 96 LEU A C 1
ATOM 765 O O . LEU A 1 96 ? -13.809 -2.721 3.483 1.00 97.12 96 LEU A O 1
ATOM 769 N N . VAL A 1 97 ? -15.049 -1.141 4.510 1.00 97.38 97 VAL A N 1
ATOM 770 C CA . VAL A 1 97 ? -16.283 -1.938 4.611 1.00 97.38 97 VAL A CA 1
ATOM 771 C C . VAL A 1 97 ? -16.922 -2.136 3.237 1.00 97.38 97 VAL A C 1
ATOM 773 O O . VAL A 1 97 ? -17.283 -3.260 2.888 1.00 97.38 97 VAL A O 1
ATOM 776 N N . GLU A 1 98 ? -17.011 -1.080 2.425 1.00 95.06 98 GLU A N 1
ATOM 777 C CA . GLU A 1 98 ? -17.516 -1.139 1.047 1.00 95.06 98 GLU A CA 1
ATOM 778 C C . GLU A 1 98 ? -16.666 -2.084 0.179 1.00 95.06 98 GLU A C 1
ATOM 780 O O . GLU A 1 98 ? -17.194 -2.915 -0.567 1.00 95.06 98 GLU A O 1
ATOM 785 N N . ALA A 1 99 ? -15.341 -2.032 0.340 1.00 92.81 99 ALA A N 1
ATOM 786 C CA . ALA A 1 99 ? -14.410 -2.933 -0.331 1.00 92.81 99 ALA A CA 1
ATOM 787 C C . ALA A 1 99 ? -14.483 -4.388 0.180 1.00 92.81 99 ALA A C 1
ATOM 789 O O . ALA A 1 99 ? -13.958 -5.286 -0.482 1.00 92.81 99 ALA A O 1
ATOM 790 N N . GLN A 1 100 ? -15.192 -4.645 1.287 1.00 94.19 100 GLN A N 1
ATOM 791 C CA . GLN A 1 100 ? -15.323 -5.950 1.951 1.00 94.19 100 GLN A CA 1
ATOM 792 C C . GLN A 1 100 ? -13.990 -6.509 2.468 1.00 94.19 100 GLN A C 1
ATOM 794 O O . GLN A 1 100 ? -13.795 -7.723 2.528 1.00 94.19 100 GLN A O 1
ATOM 799 N N . ILE A 1 101 ? -13.068 -5.622 2.844 1.00 94.06 101 ILE A N 1
ATOM 800 C CA . ILE A 1 101 ? -11.765 -5.990 3.421 1.00 94.06 101 ILE A CA 1
ATOM 801 C C . ILE A 1 101 ? -11.705 -5.741 4.932 1.00 94.06 101 ILE A C 1
ATOM 803 O O . ILE A 1 101 ? -10.753 -6.158 5.593 1.00 94.06 101 ILE A O 1
ATOM 807 N N . ALA A 1 102 ? -12.742 -5.125 5.500 1.00 97.50 102 ALA A N 1
ATOM 808 C CA . ALA A 1 102 ? -12.965 -5.049 6.935 1.00 97.50 102 ALA A CA 1
ATOM 809 C C . ALA A 1 102 ? -14.464 -4.985 7.267 1.00 97.50 102 ALA A C 1
ATOM 811 O O . ALA A 1 102 ? -15.294 -4.692 6.407 1.00 97.50 102 ALA A O 1
ATOM 812 N N . THR A 1 103 ? -14.806 -5.218 8.529 1.00 98.56 103 THR A N 1
ATOM 813 C CA . THR A 1 103 ? -16.088 -4.832 9.125 1.00 98.56 103 THR A CA 1
ATOM 814 C C . THR A 1 103 ? -15.851 -3.764 10.188 1.00 98.56 103 THR A C 1
ATOM 816 O O . THR A 1 103 ? -14.778 -3.701 10.793 1.00 98.56 103 THR A O 1
ATOM 819 N N . TYR A 1 104 ? -16.842 -2.904 10.413 1.00 98.56 104 TYR A N 1
ATOM 820 C CA . TYR A 1 104 ? -16.799 -1.908 11.477 1.00 98.56 104 TYR A CA 1
ATOM 821 C C . TYR A 1 104 ? -18.156 -1.837 12.172 1.00 98.56 104 TYR A C 1
ATOM 823 O O . TYR A 1 104 ? -19.127 -1.335 11.608 1.00 98.56 104 TYR A O 1
ATOM 831 N N . GLU A 1 105 ? -18.230 -2.374 13.389 1.00 97.88 105 GLU A N 1
ATOM 832 C CA . GLU A 1 105 ? -19.474 -2.502 14.149 1.00 97.88 105 GLU A CA 1
ATOM 833 C C . GLU A 1 105 ? -19.224 -2.214 15.629 1.00 97.88 105 GLU A C 1
ATOM 835 O O . GLU A 1 105 ? -18.243 -2.678 16.202 1.00 97.88 105 GLU A O 1
ATOM 840 N N . ASN A 1 106 ? -20.121 -1.454 16.266 1.00 96.31 106 ASN A N 1
ATOM 841 C CA . ASN A 1 106 ? -20.055 -1.134 17.700 1.00 96.31 106 ASN A CA 1
ATOM 842 C C . ASN A 1 106 ? -18.686 -0.585 18.159 1.00 96.31 106 ASN A C 1
ATOM 844 O O . ASN A 1 106 ? -18.228 -0.893 19.255 1.00 96.31 106 ASN A O 1
ATOM 848 N N . GLY A 1 107 ? -18.024 0.213 17.312 1.00 97.62 107 GLY A N 1
ATOM 849 C CA . GLY A 1 107 ? -16.706 0.784 17.605 1.00 97.62 107 GLY A CA 1
ATOM 850 C C . GLY A 1 107 ? -15.532 -0.180 17.413 1.00 97.62 107 GLY A C 1
ATOM 851 O O . GLY A 1 107 ? -14.401 0.194 17.709 1.00 97.62 107 GLY A O 1
ATOM 852 N N . ILE A 1 108 ? -15.763 -1.389 16.898 1.00 98.69 108 ILE A N 1
ATOM 853 C CA . ILE A 1 108 ? -14.731 -2.399 16.656 1.00 98.69 108 ILE A CA 1
ATOM 854 C C . ILE A 1 108 ? -14.490 -2.520 15.153 1.00 98.69 108 ILE A C 1
ATOM 856 O O . ILE A 1 108 ? -15.394 -2.868 14.393 1.00 98.69 108 ILE A O 1
ATOM 860 N N . LEU A 1 109 ? -13.259 -2.242 14.728 1.00 98.75 109 LEU A N 1
ATOM 861 C CA . LEU A 1 109 ? -12.777 -2.501 13.372 1.00 98.75 109 LEU A CA 1
ATOM 862 C C . LEU A 1 109 ? -12.208 -3.918 13.315 1.00 98.75 109 LEU A C 1
ATOM 864 O O . LEU A 1 109 ? -11.315 -4.222 14.096 1.00 98.75 109 LEU A O 1
ATOM 868 N N . THR A 1 110 ? -12.670 -4.754 12.384 1.00 98.75 110 THR A N 1
ATOM 869 C CA . THR A 1 110 ? -12.148 -6.114 12.158 1.00 98.75 110 THR A CA 1
ATOM 870 C C . THR A 1 110 ? -11.695 -6.278 10.712 1.00 98.75 110 THR A C 1
ATOM 872 O O . THR A 1 110 ? -12.514 -6.236 9.798 1.00 98.75 110 THR A O 1
ATOM 875 N N . PHE A 1 111 ? -10.400 -6.480 10.480 1.00 98.12 111 PHE A N 1
ATOM 876 C CA . PHE A 1 111 ? -9.856 -6.773 9.152 1.00 98.12 111 PHE A CA 1
ATOM 877 C C . PHE A 1 111 ? -10.215 -8.197 8.717 1.00 98.12 111 PHE A C 1
ATOM 879 O O . PHE A 1 111 ? -10.193 -9.127 9.521 1.00 98.12 111 PHE A O 1
ATOM 886 N N . ALA A 1 112 ? -10.502 -8.391 7.429 1.00 95.81 112 ALA A N 1
ATOM 887 C CA . ALA A 1 112 ? -10.875 -9.703 6.899 1.00 95.81 112 ALA A CA 1
ATOM 888 C C . ALA A 1 112 ? -9.722 -10.726 6.960 1.00 95.81 112 ALA A C 1
ATOM 890 O O . ALA A 1 112 ? -9.958 -11.925 7.098 1.00 95.81 112 ALA A O 1
ATOM 891 N N . ASN A 1 113 ? -8.478 -10.258 6.822 1.00 93.62 113 ASN A N 1
ATOM 892 C CA . ASN A 1 113 ? -7.257 -11.060 6.858 1.00 93.62 113 ASN A CA 1
ATOM 893 C C . ASN A 1 113 ? -6.018 -10.164 7.079 1.00 93.62 113 ASN A C 1
ATOM 895 O O . ASN A 1 113 ? -6.122 -8.937 7.177 1.00 93.62 113 ASN A O 1
ATOM 899 N N . GLU A 1 114 ? -4.835 -10.780 7.145 1.00 93.12 114 GLU A N 1
ATOM 900 C CA . GLU A 1 114 ? -3.564 -10.060 7.304 1.00 93.12 114 GLU A CA 1
ATOM 901 C C . GLU A 1 114 ? -3.232 -9.130 6.134 1.00 93.12 114 GLU A C 1
ATOM 903 O O . GLU A 1 114 ? -2.615 -8.094 6.364 1.00 93.12 114 GLU A O 1
ATOM 908 N N . ASP A 1 115 ? -3.654 -9.446 4.907 1.00 89.75 115 ASP A N 1
ATOM 909 C CA . ASP A 1 115 ? -3.406 -8.593 3.738 1.00 89.75 115 ASP A CA 1
ATOM 910 C C . ASP A 1 115 ? -4.194 -7.284 3.844 1.00 89.75 115 ASP A C 1
ATOM 912 O O . ASP A 1 115 ? -3.639 -6.206 3.656 1.00 89.75 115 ASP A O 1
ATOM 916 N N . ALA A 1 116 ? -5.463 -7.350 4.256 1.00 93.25 116 ALA A N 1
ATOM 917 C CA . ALA A 1 116 ? -6.289 -6.173 4.517 1.00 93.25 116 ALA A CA 1
ATOM 918 C C . ALA A 1 116 ? -5.736 -5.315 5.668 1.00 93.25 116 ALA A C 1
ATOM 920 O O . ALA A 1 116 ? -5.748 -4.079 5.604 1.00 93.25 116 ALA A O 1
ATOM 921 N N . ARG A 1 117 ? -5.211 -5.965 6.716 1.00 96.88 117 ARG A N 1
ATOM 922 C CA . ARG A 1 117 ? -4.534 -5.278 7.822 1.00 96.88 117 ARG A CA 1
ATOM 923 C C . ARG A 1 117 ? -3.248 -4.604 7.336 1.00 96.88 117 ARG A C 1
ATOM 925 O O . ARG A 1 117 ? -3.019 -3.450 7.679 1.00 96.88 117 ARG A O 1
ATOM 932 N N . ARG A 1 118 ? -2.415 -5.298 6.552 1.00 94.12 118 ARG A N 1
ATOM 933 C CA . ARG A 1 118 ? -1.176 -4.779 5.944 1.00 94.12 118 ARG A CA 1
ATOM 934 C C . ARG A 1 118 ? -1.441 -3.578 5.039 1.00 94.12 118 ARG A C 1
ATOM 936 O O . ARG A 1 118 ? -0.864 -2.518 5.267 1.00 94.12 118 ARG A O 1
ATOM 943 N N . PHE A 1 119 ? -2.414 -3.702 4.141 1.00 93.94 119 PHE A N 1
ATOM 944 C CA . PHE A 1 119 ? -2.903 -2.621 3.288 1.00 93.94 119 PHE A CA 1
ATOM 945 C C . PHE A 1 119 ? -3.265 -1.372 4.111 1.00 93.94 119 PHE A C 1
ATOM 947 O O . PHE A 1 119 ? -2.749 -0.278 3.878 1.00 93.94 119 PHE A O 1
ATOM 954 N N . SER A 1 120 ? -4.073 -1.553 5.161 1.00 96.62 120 SER A N 1
ATOM 955 C CA . SER A 1 120 ? -4.485 -0.473 6.075 1.00 96.62 120 SER A CA 1
ATOM 956 C C . SER A 1 120 ? -3.339 0.071 6.943 1.00 96.62 120 SER A C 1
ATOM 958 O O . SER A 1 120 ? -3.428 1.168 7.490 1.00 96.62 120 SER A O 1
ATOM 960 N N . ASN A 1 121 ? -2.248 -0.685 7.065 1.00 97.19 121 ASN A N 1
ATOM 961 C CA . ASN A 1 121 ? -1.034 -0.339 7.799 1.00 97.19 121 ASN A CA 1
ATOM 962 C C . ASN A 1 121 ? 0.025 0.357 6.923 1.00 97.19 121 ASN A C 1
ATOM 964 O O . ASN A 1 121 ? 1.199 0.381 7.291 1.00 97.19 121 ASN A O 1
ATOM 968 N N . GLY A 1 122 ? -0.376 0.885 5.764 1.00 93.81 122 GLY A N 1
ATOM 969 C CA . GLY A 1 122 ? 0.474 1.692 4.886 1.00 93.81 122 GLY A CA 1
ATOM 970 C C . GLY A 1 122 ? 0.796 1.053 3.537 1.00 93.81 122 GLY A C 1
ATOM 971 O O . GLY A 1 122 ? 1.112 1.791 2.608 1.00 93.81 122 GLY A O 1
ATOM 972 N N . GLU A 1 123 ? 0.616 -0.264 3.384 1.00 94.19 123 GLU A N 1
ATOM 973 C CA . GLU A 1 123 ? 0.959 -0.986 2.143 1.00 94.19 123 GLU A CA 1
ATOM 974 C C . GLU A 1 123 ? 0.015 -0.653 0.965 1.00 94.19 123 GLU A C 1
ATOM 976 O O . GLU A 1 123 ? 0.209 -1.086 -0.171 1.00 94.19 123 GLU A O 1
ATOM 981 N N . TRP A 1 124 ? -1.026 0.150 1.197 1.00 95.69 124 TRP A N 1
ATOM 982 C CA . TRP A 1 124 ? -1.930 0.602 0.140 1.00 95.69 124 TRP A CA 1
ATOM 983 C C . TRP A 1 124 ? -1.232 1.442 -0.939 1.00 95.69 124 TRP A C 1
ATOM 985 O O . TRP A 1 124 ? -1.597 1.348 -2.111 1.00 95.69 124 TRP A O 1
ATOM 995 N N . LEU A 1 125 ? -0.234 2.257 -0.570 1.00 96.38 125 LEU A N 1
ATOM 996 C CA . LEU A 1 125 ? 0.412 3.174 -1.513 1.00 96.38 125 LEU A CA 1
ATOM 997 C C . LEU A 1 125 ? 1.390 2.438 -2.433 1.00 96.38 125 LEU A C 1
ATOM 999 O O . LEU A 1 125 ? 1.364 2.642 -3.642 1.00 96.38 125 LEU A O 1
ATOM 1003 N N . GLU A 1 126 ? 2.220 1.557 -1.881 1.00 94.56 126 GLU A N 1
ATOM 1004 C CA . GLU A 1 126 ? 3.094 0.668 -2.660 1.00 94.56 126 GLU A CA 1
ATOM 1005 C C . GLU A 1 126 ? 2.275 -0.256 -3.575 1.00 94.56 126 GLU A C 1
ATOM 1007 O O . GLU A 1 126 ? 2.605 -0.394 -4.754 1.00 94.56 126 GLU A O 1
ATOM 1012 N N . THR A 1 127 ? 1.139 -0.780 -3.089 1.00 92.38 127 THR A N 1
ATOM 1013 C CA . THR A 1 127 ? 0.195 -1.564 -3.900 1.00 92.38 127 THR A CA 1
ATOM 1014 C C . THR A 1 127 ? -0.331 -0.735 -5.074 1.00 92.38 127 THR A C 1
ATOM 1016 O O . THR A 1 127 ? -0.292 -1.189 -6.218 1.00 92.38 127 THR A O 1
ATOM 1019 N N . LEU A 1 128 ? -0.764 0.508 -4.823 1.00 95.50 128 LEU A N 1
ATOM 1020 C CA . LEU A 1 128 ? -1.230 1.423 -5.867 1.00 95.50 128 LEU A CA 1
ATOM 1021 C C . LEU A 1 128 ? -0.135 1.720 -6.900 1.00 95.50 128 LEU A C 1
ATOM 1023 O O . LEU A 1 128 ? -0.395 1.661 -8.104 1.00 95.50 128 LEU A O 1
ATOM 1027 N N . VAL A 1 129 ? 1.083 2.037 -6.454 1.00 96.44 129 VAL A N 1
ATOM 1028 C CA . VAL A 1 129 ? 2.211 2.348 -7.345 1.00 96.44 129 VAL A CA 1
ATOM 1029 C C . VAL A 1 129 ? 2.557 1.137 -8.206 1.00 96.44 129 VAL A C 1
ATOM 1031 O O . VAL A 1 129 ? 2.656 1.269 -9.424 1.00 96.44 129 VAL A O 1
ATOM 1034 N N . HIS A 1 130 ? 2.668 -0.051 -7.615 1.00 94.31 130 HIS A N 1
ATOM 1035 C CA . HIS A 1 130 ? 2.949 -1.281 -8.349 1.00 94.31 130 HIS A CA 1
ATOM 1036 C C . HIS A 1 130 ? 1.861 -1.610 -9.386 1.00 94.31 130 HIS A C 1
ATOM 1038 O O . HIS A 1 130 ? 2.178 -1.931 -10.535 1.00 94.31 130 HIS A O 1
ATOM 1044 N N . SER A 1 131 ? 0.581 -1.467 -9.028 1.00 92.62 131 SER A N 1
ATOM 1045 C CA . SER A 1 131 ? -0.534 -1.653 -9.967 1.00 92.62 131 SER A CA 1
ATOM 1046 C C . SER A 1 131 ? -0.549 -0.592 -11.071 1.00 92.62 131 SER A C 1
ATOM 1048 O O . SER A 1 131 ? -0.853 -0.905 -12.220 1.00 92.62 131 SER A O 1
ATOM 1050 N N . THR A 1 132 ? -0.141 0.641 -10.770 1.00 95.25 132 THR A N 1
ATOM 1051 C CA . THR A 1 132 ? 0.015 1.705 -11.774 1.00 95.25 132 THR A CA 1
ATOM 1052 C C . THR A 1 132 ? 1.156 1.389 -12.744 1.00 95.25 132 THR A C 1
ATOM 1054 O O . THR A 1 132 ? 0.986 1.502 -13.955 1.00 95.25 132 THR A O 1
ATOM 1057 N N . VAL A 1 133 ? 2.302 0.912 -12.246 1.00 95.94 133 VAL A N 1
ATOM 1058 C CA . VAL A 1 133 ? 3.426 0.451 -13.079 1.00 95.94 133 VAL A CA 1
ATOM 1059 C C . VAL A 1 133 ? 2.999 -0.699 -13.993 1.00 95.94 133 VAL A C 1
ATOM 1061 O O . VAL A 1 133 ? 3.333 -0.683 -15.175 1.00 95.94 133 VAL A O 1
ATOM 1064 N N . LYS A 1 134 ? 2.228 -1.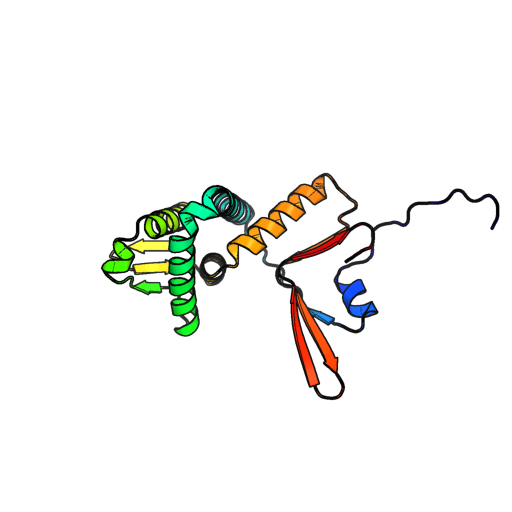667 -13.478 1.00 92.94 134 LYS A N 1
ATOM 1065 C CA . LYS A 1 134 ? 1.655 -2.767 -14.270 1.00 92.94 134 LYS A CA 1
ATOM 1066 C C . LYS A 1 134 ? 0.806 -2.249 -15.436 1.00 92.94 134 LYS A C 1
ATOM 1068 O O . LYS A 1 134 ? 0.970 -2.735 -16.545 1.00 92.94 134 LYS A O 1
ATOM 1073 N N . GLN A 1 135 ? -0.041 -1.244 -15.214 1.00 92.62 135 GLN A N 1
ATOM 1074 C CA . GLN A 1 135 ? -0.840 -0.641 -16.290 1.00 92.62 135 GLN A CA 1
ATOM 1075 C C . GLN A 1 135 ? 0.022 0.121 -17.309 1.00 92.62 135 GLN A C 1
ATOM 1077 O O . GLN A 1 135 ? -0.240 0.073 -18.508 1.00 92.62 135 GLN A O 1
ATOM 1082 N N . ILE A 1 136 ? 1.074 0.815 -16.862 1.00 96.56 136 ILE A N 1
ATOM 1083 C CA . ILE A 1 136 ? 2.003 1.506 -17.772 1.00 96.56 136 ILE A CA 1
ATOM 1084 C C . ILE A 1 136 ? 2.754 0.486 -18.640 1.00 96.56 136 ILE A C 1
ATOM 1086 O O . ILE A 1 136 ? 2.908 0.707 -19.842 1.00 96.56 136 ILE A O 1
ATOM 1090 N N . GLN A 1 137 ? 3.170 -0.643 -18.059 1.00 95.50 137 GLN A N 1
ATOM 1091 C CA . GLN A 1 137 ? 3.870 -1.730 -18.750 1.00 95.50 137 GLN A CA 1
ATOM 1092 C C . GLN A 1 137 ? 3.087 -2.260 -19.963 1.00 95.50 137 GLN A C 1
ATOM 1094 O O . GLN A 1 137 ? 3.704 -2.552 -20.986 1.00 95.50 137 GLN A O 1
ATOM 1099 N N . ASP A 1 138 ? 1.749 -2.284 -19.907 1.00 93.25 138 ASP A N 1
ATOM 1100 C CA . ASP A 1 138 ? 0.894 -2.705 -21.032 1.00 93.25 138 ASP A CA 1
ATOM 1101 C C . ASP A 1 138 ? 1.096 -1.847 -22.298 1.00 93.25 138 ASP A C 1
ATOM 1103 O O . ASP A 1 138 ? 0.844 -2.302 -23.415 1.00 93.25 138 ASP A O 1
ATOM 1107 N N . THR A 1 139 ? 1.567 -0.604 -22.142 1.00 96.56 139 THR A N 1
ATOM 1108 C CA . THR A 1 139 ? 1.811 0.339 -23.251 1.00 96.56 139 THR A CA 1
ATOM 1109 C C . THR A 1 139 ? 3.277 0.743 -23.414 1.00 96.56 139 THR A C 1
ATOM 1111 O O . THR A 1 139 ? 3.641 1.325 -24.437 1.00 96.56 139 THR A O 1
ATOM 1114 N N . MET A 1 140 ? 4.133 0.413 -22.444 1.00 96.56 140 MET A N 1
ATOM 1115 C CA . MET A 1 140 ? 5.556 0.739 -22.432 1.00 96.56 140 MET A CA 1
ATOM 1116 C C . MET A 1 140 ? 6.387 -0.537 -22.208 1.00 96.56 140 MET A C 1
ATOM 1118 O O . MET A 1 140 ? 6.796 -0.814 -21.078 1.00 96.56 140 MET A O 1
ATOM 1122 N N . PRO A 1 141 ? 6.678 -1.308 -23.277 1.00 93.75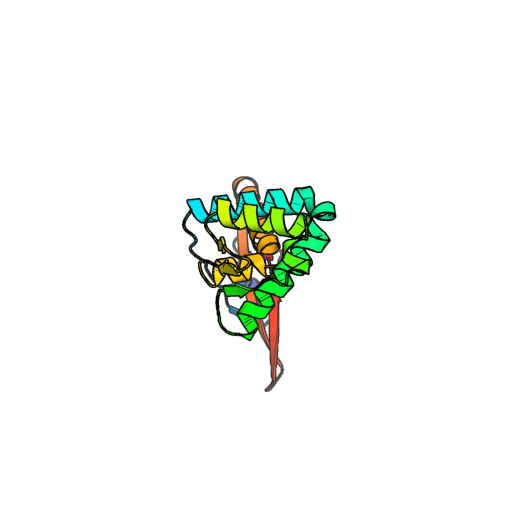 141 PRO A N 1
ATOM 1123 C CA . PRO A 1 141 ? 7.349 -2.608 -23.172 1.00 93.75 141 PRO A CA 1
ATOM 1124 C C . PRO A 1 141 ? 8.802 -2.517 -22.690 1.00 93.75 141 PRO A C 1
ATOM 1126 O O . PRO A 1 141 ? 9.394 -3.534 -22.352 1.00 93.75 141 PRO A O 1
ATOM 1129 N N . THR A 1 142 ? 9.374 -1.310 -22.630 1.00 97.19 142 THR A N 1
ATOM 1130 C CA . THR A 1 142 ? 10.682 -1.087 -22.010 1.00 97.19 142 THR A CA 1
ATOM 1131 C C . THR A 1 142 ? 10.652 -1.280 -20.498 1.00 97.19 142 THR A C 1
ATOM 1133 O O . THR A 1 142 ? 11.726 -1.349 -19.922 1.00 97.19 142 THR A O 1
ATOM 1136 N N . ILE A 1 143 ? 9.485 -1.354 -19.836 1.00 97.75 143 ILE A N 1
ATOM 1137 C CA . ILE A 1 143 ? 9.380 -1.911 -18.477 1.00 97.75 143 ILE A CA 1
ATOM 1138 C C . ILE A 1 143 ? 9.401 -3.434 -18.611 1.00 97.75 143 ILE A C 1
ATOM 1140 O O . ILE A 1 143 ? 8.370 -4.060 -18.868 1.00 97.75 143 ILE A O 1
ATOM 1144 N N . GLN A 1 144 ? 10.571 -4.037 -18.436 1.00 96.38 144 GLN A N 1
ATOM 1145 C CA . GLN A 1 144 ? 10.734 -5.483 -18.618 1.00 96.38 144 GLN A CA 1
ATOM 1146 C C . GLN A 1 144 ? 10.411 -6.311 -17.377 1.00 96.38 144 GLN A C 1
ATOM 1148 O O . GLN A 1 144 ? 9.997 -7.460 -17.496 1.00 96.38 144 GLN A O 1
ATOM 1153 N N . ASP A 1 145 ? 10.594 -5.739 -16.191 1.00 97.25 145 ASP A N 1
ATOM 1154 C CA . ASP A 1 145 ? 10.406 -6.450 -14.933 1.00 97.25 145 ASP A CA 1
ATOM 1155 C C . ASP A 1 145 ? 9.889 -5.500 -13.855 1.00 97.25 145 ASP A C 1
ATOM 1157 O O . ASP A 1 145 ? 10.217 -4.308 -13.853 1.00 97.25 145 ASP A O 1
ATOM 1161 N N . ARG A 1 146 ? 9.069 -6.026 -12.946 1.00 95.94 146 ARG A N 1
ATOM 1162 C CA . ARG A 1 146 ? 8.503 -5.296 -11.810 1.00 95.94 146 ARG A CA 1
ATOM 1163 C C . ARG A 1 146 ? 8.230 -6.239 -10.647 1.00 95.94 146 ARG A C 1
ATOM 1165 O O . ARG A 1 146 ? 7.780 -7.364 -10.844 1.00 95.94 146 ARG A O 1
ATOM 1172 N N . SER A 1 147 ? 8.415 -5.748 -9.430 1.00 95.25 147 SER A N 1
ATOM 1173 C CA . SER A 1 147 ? 8.044 -6.479 -8.223 1.00 95.25 147 SER A CA 1
ATOM 1174 C C . SER A 1 147 ? 7.649 -5.533 -7.095 1.00 95.25 147 SER A C 1
ATOM 1176 O O . SER A 1 147 ? 8.107 -4.391 -7.040 1.00 95.25 147 SER A O 1
ATOM 1178 N N . LEU A 1 148 ? 6.810 -6.043 -6.197 1.00 93.75 148 LEU A N 1
ATOM 1179 C CA . LEU A 1 148 ? 6.376 -5.403 -4.957 1.00 93.75 148 LEU A CA 1
ATOM 1180 C C . LEU A 1 148 ? 7.121 -6.039 -3.767 1.00 93.75 148 LEU A C 1
ATOM 1182 O O . LEU A 1 148 ? 7.346 -7.252 -3.775 1.00 93.75 148 LEU A O 1
ATOM 1186 N N . ASN A 1 149 ? 7.498 -5.234 -2.772 1.00 93.50 149 ASN A N 1
ATOM 1187 C CA . ASN A 1 149 ? 8.057 -5.633 -1.471 1.00 93.50 149 ASN A CA 1
ATOM 1188 C C . ASN A 1 149 ? 9.231 -6.623 -1.564 1.00 93.50 149 ASN A C 1
ATOM 1190 O O . ASN A 1 149 ? 9.255 -7.674 -0.913 1.00 93.50 149 ASN A O 1
ATOM 1194 N N . VAL A 1 150 ? 10.221 -6.295 -2.403 1.00 95.56 150 VAL A N 1
ATOM 1195 C CA . VAL A 1 150 ? 11.406 -7.141 -2.614 1.00 95.56 150 VAL A CA 1
ATOM 1196 C C . VAL A 1 150 ? 12.323 -7.050 -1.402 1.00 95.56 150 VAL A C 1
ATOM 1198 O O . VAL A 1 150 ? 12.865 -5.988 -1.096 1.00 95.56 150 VAL A O 1
ATOM 1201 N N . GLN A 1 151 ? 12.570 -8.183 -0.750 1.00 97.06 151 GLN A N 1
ATOM 1202 C CA . GLN A 1 151 ? 13.510 -8.263 0.364 1.00 97.06 151 GLN A CA 1
ATOM 1203 C C . GLN A 1 151 ? 14.918 -8.509 -0.179 1.00 97.06 151 GLN A C 1
ATOM 1205 O O . GLN A 1 151 ? 15.173 -9.509 -0.848 1.00 97.06 151 GLN A O 1
ATOM 1210 N N . VAL A 1 152 ? 15.847 -7.597 0.095 1.00 97.25 152 VAL A N 1
ATOM 1211 C CA . VAL A 1 152 ? 17.206 -7.611 -0.454 1.00 97.25 152 VAL A CA 1
ATOM 1212 C C . VAL A 1 152 ? 18.213 -7.936 0.638 1.00 97.25 152 VAL A C 1
ATOM 1214 O O . VAL A 1 152 ? 18.309 -7.233 1.641 1.00 97.25 152 VAL A O 1
ATOM 1217 N N . TYR A 1 153 ? 19.025 -8.961 0.404 1.00 97.50 153 TYR A N 1
ATOM 1218 C CA . TYR A 1 153 ? 20.037 -9.448 1.335 1.00 97.50 153 TYR A CA 1
ATOM 1219 C C . TYR A 1 153 ? 21.431 -9.299 0.734 1.00 97.50 153 TYR A C 1
ATOM 1221 O O . TYR A 1 153 ? 21.667 -9.668 -0.420 1.00 97.50 153 TYR A O 1
ATOM 1229 N N . ARG A 1 154 ? 22.383 -8.803 1.526 1.00 96.25 154 ARG A N 1
ATOM 1230 C CA . ARG A 1 154 ? 23.802 -8.744 1.156 1.00 96.25 154 ARG A CA 1
ATOM 1231 C C . ARG A 1 154 ? 24.670 -9.237 2.305 1.00 96.25 154 ARG A C 1
ATOM 1233 O O . ARG A 1 154 ? 24.554 -8.748 3.427 1.00 96.25 154 ARG A O 1
ATOM 1240 N N . LYS A 1 155 ? 25.586 -10.161 2.012 1.00 93.25 155 LYS A N 1
ATOM 1241 C CA . LYS A 1 155 ? 26.583 -10.626 2.983 1.00 93.25 155 LYS A CA 1
ATOM 1242 C C . LYS A 1 155 ? 27.776 -9.678 3.038 1.00 93.25 155 LYS A C 1
ATOM 1244 O O . LYS A 1 155 ? 28.346 -9.327 2.008 1.00 93.25 155 LYS A O 1
ATOM 1249 N N . LEU A 1 156 ? 28.176 -9.310 4.249 1.00 89.50 156 LEU A N 1
ATOM 1250 C CA . LEU A 1 156 ? 29.382 -8.549 4.564 1.00 89.50 156 LEU A CA 1
ATOM 1251 C C . LEU A 1 156 ? 30.180 -9.346 5.605 1.00 89.50 156 LEU A C 1
ATOM 1253 O O . LEU A 1 156 ? 29.961 -9.222 6.813 1.00 89.50 156 LEU A O 1
ATOM 1257 N N . GLY A 1 157 ? 31.073 -10.220 5.131 1.00 89.31 157 GLY A N 1
ATOM 1258 C CA . GLY A 1 157 ? 31.772 -11.183 5.988 1.00 89.31 157 GLY A CA 1
ATOM 1259 C C . GLY A 1 157 ? 30.793 -12.171 6.630 1.00 89.31 157 GLY A C 1
ATOM 1260 O O . GLY A 1 157 ? 30.084 -12.882 5.921 1.00 89.31 157 GLY A O 1
ATOM 1261 N N . GLU A 1 158 ? 30.747 -12.194 7.963 1.00 91.94 158 GLU A N 1
ATOM 1262 C CA . GLU A 1 158 ? 29.811 -13.022 8.745 1.00 91.94 158 GLU A CA 1
ATOM 1263 C C . GLU A 1 158 ? 28.453 -12.345 8.995 1.00 91.94 158 GLU A C 1
ATOM 1265 O O . GLU A 1 158 ? 27.528 -12.983 9.491 1.00 91.94 158 GLU A O 1
ATOM 1270 N N . SER A 1 159 ? 28.321 -11.060 8.655 1.00 92.44 159 SER A N 1
ATOM 1271 C CA . SER A 1 159 ? 27.084 -10.299 8.848 1.00 92.44 159 SER A CA 1
ATOM 1272 C C . SER A 1 159 ? 26.227 -10.261 7.582 1.00 92.44 159 SER A C 1
ATOM 1274 O O . SER A 1 159 ? 26.739 -10.346 6.463 1.00 92.44 159 SER A O 1
ATOM 1276 N N . GLU A 1 160 ? 24.916 -10.112 7.755 1.00 94.44 160 GLU A N 1
ATOM 1277 C CA . GLU A 1 160 ? 23.960 -9.925 6.665 1.00 94.44 160 GLU A CA 1
ATOM 1278 C C . GLU A 1 160 ? 23.228 -8.596 6.849 1.00 94.44 160 GLU A C 1
ATOM 1280 O O . GLU A 1 160 ? 22.728 -8.289 7.931 1.00 94.44 160 GLU A O 1
ATOM 1285 N N . VAL A 1 161 ? 23.189 -7.799 5.783 1.00 95.38 161 VAL A N 1
ATOM 1286 C CA . VAL A 1 161 ? 22.392 -6.575 5.713 1.00 95.38 161 VAL A CA 1
ATOM 1287 C C . VAL A 1 161 ? 21.131 -6.883 4.925 1.00 95.38 161 VAL A C 1
ATOM 1289 O O . VAL A 1 161 ? 21.216 -7.391 3.804 1.00 95.38 161 VAL A O 1
ATOM 1292 N N . ARG A 1 162 ? 19.981 -6.548 5.512 1.00 96.38 162 ARG A N 1
ATOM 1293 C CA . ARG A 1 162 ? 18.657 -6.678 4.905 1.00 96.38 162 ARG A CA 1
ATOM 1294 C C . ARG A 1 162 ? 18.086 -5.294 4.602 1.00 96.38 162 ARG A C 1
ATOM 1296 O O . ARG A 1 162 ? 18.108 -4.429 5.473 1.00 96.38 162 ARG A O 1
ATOM 1303 N N . ASN A 1 163 ? 17.571 -5.119 3.392 1.00 94.81 163 ASN A N 1
ATOM 1304 C CA . ASN A 1 163 ? 16.803 -3.958 2.945 1.00 94.81 163 ASN A CA 1
ATOM 1305 C C . ASN A 1 163 ? 15.499 -4.419 2.288 1.00 94.81 163 ASN A C 1
ATOM 1307 O O . ASN A 1 163 ? 15.346 -5.596 1.966 1.00 94.81 163 ASN A O 1
ATOM 1311 N N . GLU A 1 164 ? 14.599 -3.476 2.050 1.00 94.81 164 GLU A N 1
ATOM 1312 C CA . GLU A 1 164 ? 13.347 -3.682 1.332 1.00 94.81 164 GLU A CA 1
ATOM 1313 C C . GLU A 1 164 ? 13.233 -2.653 0.206 1.00 94.81 164 GLU A C 1
ATOM 1315 O O . GLU A 1 164 ? 13.635 -1.500 0.377 1.00 94.81 164 GLU A O 1
ATOM 1320 N N . LEU A 1 165 ? 12.759 -3.097 -0.956 1.00 95.38 165 LEU A N 1
ATOM 1321 C CA . LEU A 1 165 ? 12.367 -2.236 -2.066 1.00 95.38 165 LEU A CA 1
ATOM 1322 C C . LEU A 1 165 ? 10.851 -2.354 -2.227 1.00 95.38 165 LEU A C 1
ATOM 1324 O O . LEU A 1 165 ? 10.379 -3.386 -2.711 1.00 95.38 165 LEU A O 1
ATOM 1328 N N . ASP A 1 166 ? 10.117 -1.310 -1.838 1.00 94.44 166 ASP A N 1
ATOM 1329 C CA . ASP A 1 166 ? 8.648 -1.287 -1.878 1.00 94.44 166 ASP A CA 1
ATOM 1330 C C . ASP A 1 166 ? 8.144 -1.584 -3.298 1.00 94.44 166 ASP A C 1
ATOM 1332 O O . ASP A 1 166 ? 7.362 -2.501 -3.521 1.00 94.44 166 ASP A O 1
ATOM 1336 N N . VAL A 1 167 ? 8.675 -0.871 -4.298 1.00 96.00 167 VAL A N 1
ATOM 1337 C CA . VAL A 1 167 ? 8.448 -1.154 -5.721 1.00 96.00 167 VAL A CA 1
ATOM 1338 C C . VAL A 1 167 ? 9.782 -1.107 -6.453 1.00 96.00 167 VAL A C 1
ATOM 1340 O O . VAL A 1 167 ? 10.484 -0.098 -6.419 1.00 96.00 167 VAL A O 1
ATOM 1343 N N . ALA A 1 168 ? 10.125 -2.195 -7.135 1.00 97.12 168 ALA A N 1
ATOM 1344 C CA . ALA A 1 168 ? 11.313 -2.289 -7.974 1.00 97.12 168 ALA A CA 1
ATOM 1345 C C . ALA A 1 168 ? 10.903 -2.555 -9.421 1.00 97.12 168 ALA A C 1
ATOM 1347 O O . ALA A 1 168 ? 9.997 -3.349 -9.672 1.00 97.12 168 ALA A O 1
ATOM 1348 N N . THR A 1 169 ? 11.582 -1.913 -10.368 1.00 97.81 169 THR A N 1
ATOM 1349 C CA . THR A 1 169 ? 11.373 -2.111 -11.807 1.00 97.81 169 THR A CA 1
ATOM 1350 C C . THR A 1 169 ? 12.704 -2.133 -12.524 1.00 97.81 169 THR A C 1
ATOM 1352 O O . THR A 1 169 ? 13.596 -1.390 -12.137 1.00 97.81 169 THR A O 1
ATOM 1355 N N . VAL A 1 170 ? 12.814 -2.892 -13.609 1.00 98.06 170 VAL A N 1
ATOM 1356 C CA . VAL A 1 170 ? 13.884 -2.679 -14.588 1.00 98.06 170 VAL A CA 1
ATOM 1357 C C . VAL A 1 170 ? 13.265 -2.044 -15.826 1.00 98.06 170 VAL A C 1
ATOM 1359 O O . VAL A 1 170 ? 12.274 -2.555 -16.352 1.00 98.06 170 VAL A O 1
ATOM 1362 N N . VAL A 1 171 ? 13.835 -0.918 -16.264 1.00 98.06 171 VAL A N 1
ATOM 1363 C CA . VAL A 1 171 ? 13.384 -0.179 -17.446 1.00 98.06 171 VAL A CA 1
ATOM 1364 C C . VAL A 1 171 ? 14.550 0.119 -18.378 1.00 98.06 171 VAL A C 1
ATOM 1366 O O . VAL A 1 171 ? 15.507 0.785 -17.983 1.00 98.06 171 VAL A O 1
ATOM 1369 N N . ASN A 1 172 ? 14.471 -0.329 -19.632 1.00 97.19 172 ASN A N 1
ATOM 1370 C CA . ASN A 1 172 ? 15.550 -0.196 -20.618 1.00 97.19 172 ASN A CA 1
ATOM 1371 C C . ASN A 1 172 ? 16.895 -0.697 -20.058 1.00 97.19 172 ASN A C 1
ATOM 1373 O O . ASN A 1 172 ? 17.911 0.010 -20.073 1.00 97.19 172 ASN A O 1
ATOM 1377 N N . ASN A 1 173 ? 16.854 -1.894 -19.464 1.00 96.94 173 ASN A N 1
ATOM 1378 C CA . ASN A 1 173 ? 17.978 -2.543 -18.797 1.00 96.94 173 ASN A CA 1
ATOM 1379 C C . ASN A 1 173 ? 18.601 -1.673 -17.692 1.00 96.94 173 ASN A C 1
ATOM 1381 O O . ASN A 1 173 ? 19.819 -1.683 -17.542 1.00 96.94 173 ASN A O 1
ATOM 1385 N N . LYS A 1 174 ? 17.807 -0.913 -16.926 1.00 97.56 174 LYS A N 1
ATOM 1386 C CA . LYS A 1 174 ? 18.250 -0.123 -15.760 1.00 97.56 174 LYS A CA 1
ATOM 1387 C C . LYS A 1 174 ? 17.316 -0.375 -14.584 1.00 97.56 174 LYS A C 1
ATOM 1389 O O . LYS A 1 174 ? 16.110 -0.224 -14.751 1.00 97.56 174 LYS A O 1
ATOM 1394 N N . LEU A 1 175 ? 17.884 -0.772 -13.445 1.00 94.88 175 LEU A N 1
ATOM 1395 C CA . LEU A 1 175 ? 17.170 -0.883 -12.170 1.00 94.88 175 LEU A CA 1
ATOM 1396 C C . LEU A 1 175 ? 16.879 0.505 -11.585 1.00 94.88 175 LEU A C 1
ATOM 1398 O O . LEU A 1 175 ? 17.791 1.363 -11.670 1.00 94.88 175 LEU A O 1
#

Secondary structure (DSSP, 8-state):
-TTPPP-PPP----HHHHHHHTT-EEE-------HHHHHHHHHHHHHHHHTHHHHHHHHHHHHHHHHHHHHHT-SEEEPPHHHHT-HHHHHHHHHHHHTTSEEEETTEEEESSHHHHHIIIIIHHHHHHHHHHHHHHTT-TTEEEEEEEEEEEEEETTEEEEEEEEEEEEESS--

Sequence (175 aa):
PDGKEDTQVEDHITISDYLTIFGARGEFHHVDLPPLLDQKLYELGERWASNALELGPGLATLNYLATTCRKEQKLDVELSEKQQGYRELNMLLSDLVEAQIATYENGILTFANEDARRFSNGEWLETLVHSTVKQIQDTMPTIQDRSLNVQVYRKLGESEVRNELDVATVVNNKL

Foldseek 3Di:
DPPDDDDQDDQAQEPQNVLVVVQKGKDADDDPDDPLLLVLLLVLLVVCVVCVVVLVVLLVVLLVQLVVCVVVVHQKDAADPVNVPDPSVVVNLVSCVVSVQWDADPRMIGGPDNVSSVCSNPLSNLSNVQVVVVVVCVVQVQFPYKGAFMWMWHDDDPDIDIDTDRIDTQGSNRD

Radius of gyration: 20.33 Å; chains: 1; bounding box: 53×30×63 Å

pLDDT: mean 93.86, std 7.46, range [53.5, 98.75]